Protein AF-P91965-F1 (afdb_monomer_lite)

Secondary structure (DSSP, 8-state):
--EEE--BTTBHHHHHHIIIIIHHHHHHH-TTS-EEE-

InterPro domains:
  IPR001806 Small GTPase [PF00071] (2-38)
  IPR003578 Small GTPase Rho [PTHR24072] (1-38)
  IPR027417 P-loop containing nucleoside triphosphate hydrolase [G3DSA:3.40.50.300] (1-38)
  IPR027417 P-loop containing nucleoside triphosphate hydrolase [SSF52540] (1-38)

Radius of gyration: 10.18 Å; chains: 1; bounding box: 22×16×26 Å

pLDDT: mean 96.33, std 1.54, range [88.56, 97.69]

Organism: Penaeus vannamei (NCBI:txid6689)

Sequence (38 aa):
DVILMCFSIDSPDSLENIPEKWTPEVKHFCPNVPIILV

Structure (mmCIF, N/CA/C/O backbone):
data_AF-P91965-F1
#
_entry.id   AF-P91965-F1
#
loop_
_atom_site.group_PDB
_atom_site.id
_atom_site.type_symbol
_atom_site.label_atom_id
_atom_site.label_alt_id
_atom_site.label_comp_id
_atom_site.label_asym_id
_atom_site.label_entity_id
_atom_site.label_seq_id
_atom_site.pdbx_PDB_ins_code
_atom_site.Cartn_x
_atom_site.Cartn_y
_atom_site.Cartn_z
_atom_site.occupancy
_atom_site.B_iso_or_equiv
_atom_site.auth_seq_id
_atom_site.auth_comp_id
_atom_site.auth_asym_id
_atom_site.auth_atom_id
_atom_site.pdbx_PDB_model_num
ATOM 1 N N . ASP A 1 1 ? -14.174 -3.869 7.405 1.00 88.56 1 ASP A N 1
ATOM 2 C CA . ASP A 1 1 ? -13.701 -3.162 6.197 1.00 88.56 1 ASP A CA 1
ATOM 3 C C . ASP A 1 1 ? -12.186 -3.185 6.113 1.00 88.56 1 ASP A C 1
ATOM 5 O O . ASP A 1 1 ? -11.537 -3.329 7.145 1.00 88.56 1 ASP A O 1
ATOM 9 N N . VAL A 1 2 ? -11.642 -3.113 4.897 1.00 95.62 2 VAL A N 1
ATOM 10 C CA . VAL A 1 2 ? -10.201 -3.165 4.594 1.00 95.62 2 VAL A CA 1
ATOM 11 C C . VAL A 1 2 ? -9.918 -2.199 3.446 1.00 95.62 2 VAL A C 1
ATOM 13 O O . VAL A 1 2 ? -10.724 -2.108 2.521 1.00 95.62 2 VAL A O 1
ATOM 16 N N . ILE A 1 3 ? -8.785 -1.500 3.492 1.00 97.06 3 ILE A N 1
ATOM 17 C CA . ILE A 1 3 ? -8.328 -0.619 2.412 1.00 97.06 3 ILE A CA 1
ATOM 18 C C . ILE A 1 3 ? -7.205 -1.320 1.648 1.00 97.06 3 ILE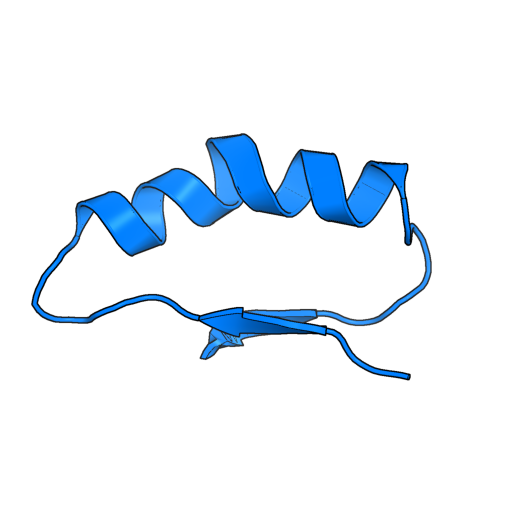 A C 1
ATOM 20 O O . ILE A 1 3 ? -6.207 -1.727 2.242 1.00 97.06 3 ILE A O 1
ATOM 24 N N . LEU A 1 4 ? -7.375 -1.463 0.334 1.00 97.62 4 LEU A N 1
ATOM 25 C CA . LEU A 1 4 ? -6.320 -1.919 -0.568 1.00 97.62 4 LEU A CA 1
ATOM 26 C C . LEU A 1 4 ? -5.572 -0.695 -1.090 1.00 97.62 4 LEU A C 1
ATOM 28 O O . LEU A 1 4 ? -6.178 0.193 -1.688 1.00 97.62 4 LEU A O 1
ATOM 32 N N . MET A 1 5 ? -4.272 -0.640 -0.840 1.00 96.88 5 MET A N 1
ATOM 33 C CA . MET A 1 5 ? -3.406 0.439 -1.288 1.00 96.88 5 MET A CA 1
ATOM 34 C C . MET A 1 5 ? -2.508 -0.101 -2.392 1.00 96.88 5 MET A C 1
ATOM 36 O O . MET A 1 5 ? -1.581 -0.852 -2.111 1.00 96.88 5 MET A O 1
ATOM 40 N N . CYS A 1 6 ? -2.832 0.238 -3.637 1.00 97.19 6 CYS A N 1
ATOM 41 C CA . CYS A 1 6 ? -2.174 -0.347 -4.797 1.00 97.19 6 CYS A CA 1
ATOM 42 C C . CYS A 1 6 ? -1.003 0.509 -5.283 1.00 97.19 6 CYS A C 1
ATOM 44 O O . CYS A 1 6 ? -1.118 1.736 -5.349 1.00 97.19 6 CYS A O 1
ATOM 46 N N . PHE A 1 7 ? 0.074 -0.140 -5.708 1.00 97.50 7 PHE A N 1
ATOM 47 C CA . PHE A 1 7 ? 1.135 0.478 -6.499 1.00 97.50 7 PHE A CA 1
ATOM 48 C C . PHE A 1 7 ? 1.367 -0.311 -7.791 1.00 97.50 7 PHE A C 1
ATOM 50 O O . PHE A 1 7 ? 0.876 -1.424 -7.969 1.00 97.50 7 PHE A O 1
ATOM 57 N N . SER A 1 8 ? 2.101 0.286 -8.724 1.00 97.25 8 SER A N 1
ATOM 58 C CA . SER A 1 8 ? 2.443 -0.333 -9.998 1.00 97.25 8 SER A CA 1
ATOM 59 C C . SER A 1 8 ? 3.938 -0.626 -10.065 1.00 97.25 8 SER A C 1
ATOM 61 O O . SER A 1 8 ? 4.761 0.251 -9.816 1.00 97.25 8 SER A O 1
ATOM 63 N N . ILE A 1 9 ? 4.306 -1.858 -10.424 1.00 95.69 9 ILE A N 1
ATOM 64 C CA . ILE A 1 9 ? 5.711 -2.308 -10.496 1.00 95.69 9 ILE A CA 1
ATOM 65 C C . ILE A 1 9 ? 6.482 -1.587 -11.614 1.00 95.69 9 ILE A C 1
ATOM 67 O O . ILE A 1 9 ? 7.686 -1.368 -11.501 1.00 95.69 9 ILE A O 1
ATOM 71 N N . ASP A 1 10 ? 5.795 -1.199 -12.686 1.00 97.62 10 ASP A N 1
ATOM 72 C CA . ASP A 1 10 ? 6.351 -0.427 -13.801 1.00 97.62 10 ASP A CA 1
ATOM 73 C C . ASP A 1 10 ? 6.442 1.086 -13.517 1.00 97.62 10 ASP A C 1
ATOM 75 O O . ASP A 1 10 ? 7.015 1.822 -14.319 1.00 97.62 10 ASP A O 1
ATOM 79 N N . SER A 1 11 ? 5.926 1.554 -12.372 1.00 96.81 11 SER A N 1
ATOM 80 C CA . SER A 1 11 ? 5.942 2.960 -11.957 1.00 96.81 11 SER A CA 1
ATOM 81 C C . SER A 1 11 ? 6.407 3.097 -10.498 1.00 96.81 11 SER A C 1
ATOM 83 O O . SER A 1 11 ? 5.577 3.146 -9.587 1.00 96.81 11 SER A O 1
ATOM 85 N N . PRO A 1 12 ? 7.728 3.186 -10.250 1.00 93.88 12 PRO A N 1
ATOM 86 C CA . PRO A 1 12 ? 8.298 3.292 -8.902 1.00 93.88 12 PRO A CA 1
ATOM 87 C C . PRO A 1 12 ? 7.708 4.438 -8.069 1.00 93.88 12 PRO A C 1
ATOM 89 O O . PRO A 1 12 ? 7.406 4.247 -6.891 1.00 93.88 12 PRO A O 1
ATOM 92 N N . ASP A 1 13 ? 7.430 5.580 -8.703 1.00 96.75 13 ASP A N 1
ATOM 93 C CA . ASP A 1 13 ? 6.815 6.753 -8.073 1.00 96.75 13 ASP A CA 1
ATOM 94 C C . ASP A 1 13 ? 5.485 6.410 -7.378 1.00 96.75 13 ASP A C 1
ATOM 96 O O . ASP A 1 13 ? 5.128 6.998 -6.357 1.00 96.75 13 ASP A O 1
ATOM 100 N N . SER A 1 14 ? 4.716 5.450 -7.905 1.00 96.31 14 SER A N 1
ATOM 101 C CA . SER A 1 14 ? 3.447 5.034 -7.293 1.00 96.31 14 SER A CA 1
ATOM 102 C C . SER A 1 14 ? 3.641 4.421 -5.900 1.00 96.31 14 SER A C 1
ATOM 104 O O . SER A 1 14 ? 2.827 4.683 -5.013 1.00 96.31 14 SER A O 1
ATOM 106 N N 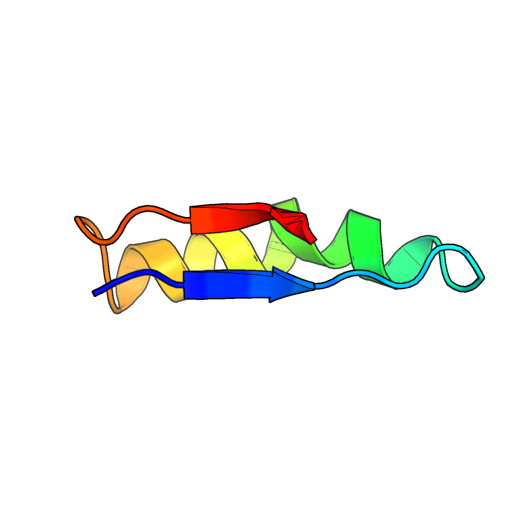. LEU A 1 15 ? 4.746 3.698 -5.677 1.00 96.81 15 LEU A N 1
ATOM 107 C CA . LEU A 1 15 ? 5.129 3.171 -4.367 1.00 96.81 15 LEU A CA 1
ATOM 108 C C . LEU A 1 15 ? 5.665 4.280 -3.453 1.00 96.81 15 LEU A C 1
ATOM 110 O O . LEU A 1 15 ? 5.337 4.299 -2.271 1.00 96.81 15 LEU A O 1
ATOM 114 N N . GLU A 1 16 ? 6.437 5.231 -3.982 1.00 96.75 16 GLU A N 1
ATOM 115 C CA . GLU A 1 16 ? 6.948 6.376 -3.207 1.00 96.75 16 GLU A CA 1
ATOM 116 C C . GLU A 1 16 ? 5.814 7.272 -2.681 1.00 96.75 16 GLU A C 1
ATOM 118 O O . GLU A 1 16 ? 5.847 7.744 -1.545 1.00 96.75 16 GLU A O 1
ATOM 123 N N . ASN A 1 17 ? 4.738 7.424 -3.458 1.00 96.19 17 ASN A N 1
ATOM 124 C CA . ASN A 1 17 ? 3.558 8.183 -3.045 1.00 96.19 17 ASN A CA 1
ATOM 125 C C . ASN A 1 17 ? 2.809 7.552 -1.851 1.00 96.19 17 ASN A C 1
ATOM 127 O O . ASN A 1 17 ? 2.038 8.243 -1.179 1.00 96.19 17 ASN A O 1
ATOM 131 N N . ILE A 1 18 ? 2.993 6.258 -1.563 1.00 96.50 18 ILE A N 1
ATOM 132 C CA . ILE A 1 18 ? 2.272 5.555 -0.490 1.00 96.50 18 ILE A CA 1
ATOM 133 C C . ILE A 1 18 ? 2.595 6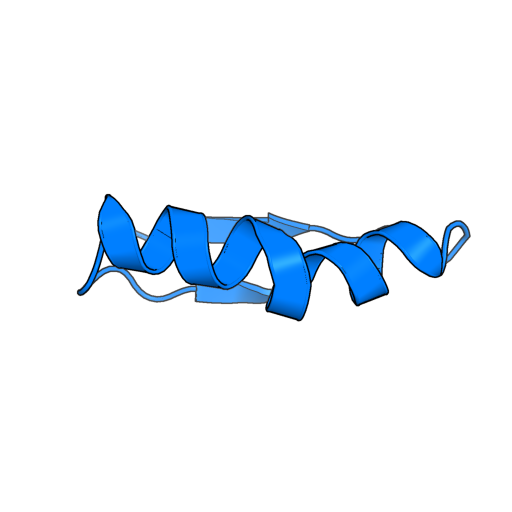.089 0.908 1.00 96.50 18 ILE A C 1
ATOM 135 O O . ILE A 1 18 ? 1.658 6.492 1.606 1.00 96.50 18 ILE A O 1
ATOM 139 N N . PRO A 1 19 ? 3.857 6.117 1.369 1.00 96.38 19 PRO A N 1
ATOM 140 C CA . PRO A 1 19 ? 4.176 6.677 2.677 1.00 96.38 19 PRO A CA 1
ATOM 141 C C . PRO A 1 19 ? 3.992 8.201 2.730 1.00 96.38 19 PRO A C 1
ATOM 143 O O . PRO A 1 19 ? 3.647 8.721 3.789 1.00 96.38 19 PRO A O 1
ATOM 146 N N . GLU A 1 20 ? 4.188 8.910 1.613 1.00 95.56 20 GLU A N 1
ATOM 147 C CA . GLU A 1 20 ? 4.196 10.379 1.586 1.00 95.56 20 GLU A CA 1
ATOM 148 C C . GLU A 1 20 ? 2.807 11.013 1.477 1.00 95.56 20 GLU A C 1
ATOM 150 O O . GLU A 1 20 ? 2.567 12.074 2.054 1.00 95.56 20 GLU A O 1
ATOM 155 N N . LYS A 1 21 ? 1.885 10.379 0.744 1.00 94.62 21 LYS A N 1
ATOM 156 C CA . LYS A 1 21 ? 0.565 10.948 0.431 1.00 94.62 21 LYS A CA 1
ATOM 157 C C . LYS A 1 21 ? -0.564 10.067 0.940 1.00 94.62 21 LYS A C 1
ATOM 159 O O . LYS A 1 21 ? -1.373 10.504 1.757 1.00 94.62 21 LYS A O 1
ATOM 164 N N . TRP A 1 22 ? -0.588 8.807 0.514 1.00 96.62 22 TRP A N 1
ATOM 165 C CA . TRP A 1 22 ? -1.755 7.948 0.720 1.00 96.62 22 TRP A CA 1
ATOM 166 C C . TRP A 1 22 ? -1.891 7.446 2.162 1.00 96.62 22 TRP A C 1
ATOM 168 O O . TRP A 1 22 ? -2.995 7.394 2.698 1.00 96.62 22 TRP A O 1
ATOM 178 N N . THR A 1 23 ? -0.785 7.121 2.837 1.00 95.88 23 THR A N 1
ATOM 179 C CA . THR A 1 23 ? -0.813 6.651 4.233 1.00 95.88 23 THR A CA 1
ATOM 180 C C . THR A 1 23 ? -1.303 7.733 5.204 1.00 95.88 23 THR A C 1
ATOM 182 O O . THR A 1 23 ? -2.178 7.423 6.019 1.00 95.88 23 THR A O 1
ATOM 185 N N . PRO A 1 24 ? -0.802 8.987 5.160 1.00 97.50 24 PRO A N 1
ATOM 186 C CA . PRO A 1 24 ? -1.342 10.071 5.980 1.00 97.50 24 PRO A CA 1
ATOM 187 C C . PRO A 1 24 ? -2.827 10.340 5.721 1.00 97.50 24 PRO A C 1
ATOM 189 O O . PRO A 1 24 ? -3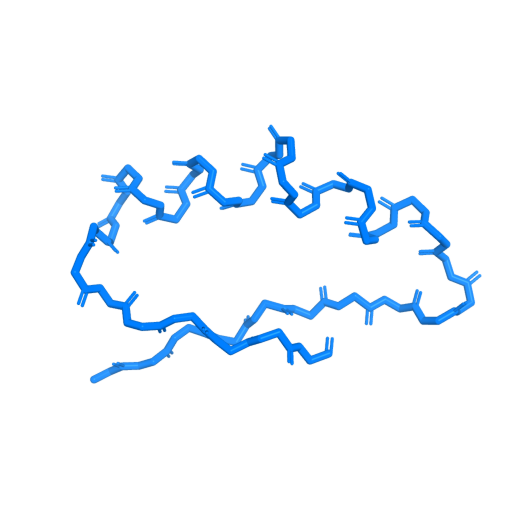.590 10.495 6.674 1.00 97.50 24 PRO A O 1
ATOM 192 N N . GLU A 1 25 ? -3.246 10.343 4.454 1.00 97.69 25 GLU A N 1
ATOM 193 C CA . GLU A 1 25 ? -4.634 10.594 4.058 1.00 97.69 25 GLU A CA 1
ATOM 194 C C . GLU A 1 25 ? -5.579 9.517 4.606 1.00 97.69 25 GLU A C 1
ATOM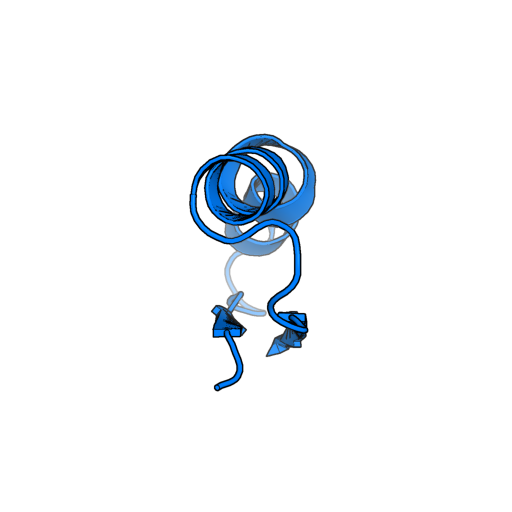 196 O O . GLU A 1 25 ? -6.548 9.816 5.306 1.00 97.69 25 GLU A O 1
ATOM 201 N N . VAL A 1 26 ? -5.246 8.243 4.385 1.00 96.31 26 VAL A N 1
ATOM 202 C CA . VAL A 1 26 ? -6.049 7.119 4.879 1.00 96.31 26 VAL A CA 1
ATOM 203 C C . VAL A 1 26 ? -6.090 7.097 6.403 1.00 96.31 26 VAL A C 1
ATOM 205 O O . VAL A 1 26 ? -7.151 6.868 6.976 1.00 96.31 26 VAL A O 1
ATOM 208 N N . LYS A 1 27 ? -4.981 7.387 7.091 1.00 95.56 27 LYS A N 1
ATOM 209 C CA . LYS A 1 27 ? -4.981 7.467 8.560 1.00 95.56 27 LYS A CA 1
ATOM 210 C C . LYS A 1 27 ? -5.812 8.634 9.090 1.00 95.56 27 LYS A C 1
ATOM 212 O O . LYS A 1 27 ? -6.348 8.524 10.189 1.00 95.56 27 LYS A O 1
ATOM 217 N N . HIS A 1 28 ? -5.928 9.726 8.338 1.00 97.12 28 HIS A N 1
ATOM 218 C CA . HIS A 1 28 ? -6.769 10.859 8.710 1.00 97.12 28 HIS A CA 1
ATOM 219 C C . HIS A 1 28 ? -8.260 10.510 8.621 1.00 97.12 28 HIS A C 1
ATOM 221 O O . HIS A 1 28 ? -9.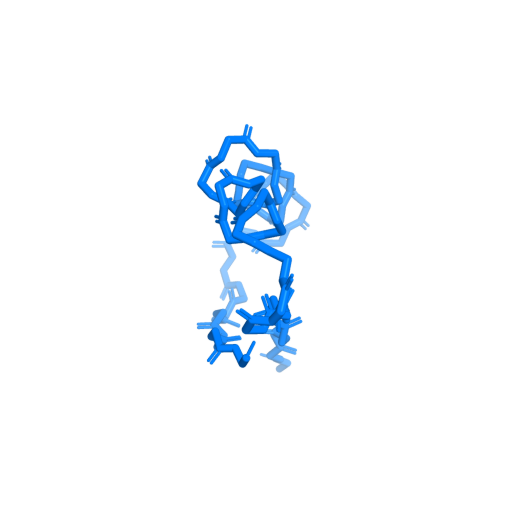007 10.763 9.565 1.00 97.12 28 HIS A O 1
ATOM 227 N N . PHE A 1 29 ? -8.691 9.891 7.519 1.00 97.06 29 PHE A N 1
ATOM 228 C CA . PHE A 1 29 ? -10.106 9.579 7.287 1.00 97.06 29 PHE A CA 1
ATOM 229 C C . PHE A 1 29 ? -10.558 8.240 7.890 1.00 97.06 29 PHE A C 1
ATOM 231 O O . PHE A 1 29 ? -11.731 8.071 8.221 1.00 97.06 29 PHE A O 1
ATOM 238 N N . CYS A 1 30 ? -9.654 7.272 8.030 1.00 96.69 30 CYS A N 1
ATOM 239 C CA . CYS A 1 30 ? -9.933 5.889 8.423 1.00 96.69 30 CYS A CA 1
ATOM 240 C C . CYS A 1 30 ? -8.850 5.337 9.380 1.00 96.69 30 CYS A C 1
ATOM 242 O O . CYS A 1 30 ? -8.174 4.359 9.057 1.00 96.69 30 CYS A O 1
ATOM 244 N N . PRO A 1 31 ? -8.685 5.908 10.589 1.00 95.06 31 PRO A N 1
ATOM 245 C CA . PRO A 1 31 ? -7.546 5.625 11.476 1.00 95.06 31 PRO A CA 1
ATOM 246 C C . PRO A 1 31 ? -7.429 4.167 11.948 1.00 95.06 31 PRO A C 1
ATOM 248 O O . PRO A 1 31 ? -6.331 3.713 12.258 1.00 95.06 31 PRO A O 1
ATOM 251 N N . ASN A 1 32 ? -8.545 3.435 12.008 1.00 96.00 32 ASN A N 1
ATOM 252 C CA . ASN A 1 32 ? -8.608 2.073 12.555 1.00 96.00 32 ASN A CA 1
ATOM 253 C C . ASN A 1 32 ? -8.842 0.995 11.486 1.00 96.00 32 ASN A C 1
ATOM 255 O O . ASN A 1 32 ? -9.058 -0.168 11.827 1.00 96.00 32 ASN A O 1
ATOM 259 N N . VAL A 1 33 ? -8.855 1.368 10.203 1.00 97.50 33 VAL A N 1
ATOM 260 C CA . VAL A 1 33 ? -9.099 0.416 9.116 1.00 97.50 33 VAL A CA 1
ATOM 261 C C . VAL A 1 33 ? -7.761 -0.188 8.679 1.00 97.50 33 VAL A C 1
ATOM 263 O O . VAL A 1 33 ? -6.836 0.562 8.365 1.00 97.50 33 VAL A O 1
ATOM 266 N N . PRO A 1 34 ? -7.615 -1.526 8.665 1.00 97.06 34 PRO A N 1
ATOM 267 C CA . PRO A 1 34 ? -6.379 -2.164 8.231 1.00 97.06 34 PRO A CA 1
ATOM 268 C C . PRO A 1 34 ? -6.115 -1.900 6.744 1.00 97.06 34 PRO A C 1
ATOM 270 O O . PRO A 1 34 ? -7.036 -1.893 5.922 1.00 97.06 34 PRO A O 1
ATOM 273 N N . ILE A 1 35 ? -4.836 -1.716 6.417 1.00 97.00 35 ILE A N 1
ATOM 274 C CA . ILE A 1 35 ? -4.353 -1.436 5.063 1.00 97.00 35 ILE A CA 1
ATOM 275 C C . ILE A 1 35 ? -3.586 -2.657 4.557 1.00 97.00 35 ILE A C 1
ATOM 277 O O . ILE A 1 35 ? -2.703 -3.164 5.251 1.00 97.00 35 ILE A O 1
ATOM 281 N N . ILE A 1 36 ? -3.909 -3.108 3.346 1.00 97.44 36 ILE A N 1
ATOM 282 C CA . ILE A 1 36 ? -3.149 -4.125 2.614 1.00 97.44 36 ILE A CA 1
ATOM 283 C C . ILE A 1 36 ? -2.503 -3.446 1.412 1.00 97.44 36 ILE A C 1
ATOM 285 O O . ILE A 1 36 ? -3.195 -2.835 0.600 1.00 97.44 36 ILE A O 1
ATOM 289 N N . LEU A 1 37 ? -1.182 -3.558 1.315 1.00 96.75 37 LEU A N 1
ATOM 290 C CA . LEU A 1 37 ? -0.417 -3.108 0.159 1.00 96.75 37 LEU A CA 1
ATOM 291 C C . LEU A 1 37 ? -0.554 -4.142 -0.968 1.00 96.75 37 LEU A C 1
ATOM 293 O O . LEU A 1 37 ? -0.352 -5.333 -0.711 1.00 96.75 37 LEU A O 1
ATOM 297 N N . VAL A 1 38 ? -0.904 -3.691 -2.174 1.00 95.94 38 VAL A N 1
ATOM 298 C CA . VAL A 1 38 ? -1.118 -4.536 -3.364 1.00 95.94 38 VAL A CA 1
ATOM 299 C C . VAL A 1 38 ? -0.252 -4.067 -4.521 1.00 95.94 38 VAL A C 1
ATOM 301 O O . VAL A 1 38 ? -0.191 -2.839 -4.747 1.00 95.94 38 VAL A O 1
#

Foldseek 3Di:
DAAEQEADPVDVVSVVCCVVPVVVVCCVVPVPHYYDYD